Protein AF-A0A8S2TYC0-F1 (afdb_monomer_lite)

Organism: NCBI:txid392030

Sequence (71 aa):
RRQAYGPDDSTKQRNDYSPIHERSYSTSSRRMPSQNQSSLTDGIGSKLMKKHGWQEGQGLGKKLQGRSNPV

InterPro domains:
  IPR000467 G-patch domain [PF01585] (41-71)
  IPR000467 G-patch domain [PS50174] (41-71)

Foldseek 3Di:
DDDDDDDDPPDDPPPPPDPDPCPPPPPPVPPPPDPPPPPPCPDPVVVVCVVVPDDQPFADDPVSPHDNDDD

Structure (mmCIF, N/CA/C/O backbone):
data_AF-A0A8S2TYC0-F1
#
_entry.id   AF-A0A8S2TYC0-F1
#
loop_
_atom_site.group_PDB
_atom_site.id
_atom_site.type_symbol
_atom_site.label_atom_id
_atom_site.label_alt_id
_atom_site.label_comp_id
_atom_site.label_asym_id
_atom_site.label_entity_id
_atom_site.label_seq_id
_atom_site.pdbx_PDB_ins_code
_atom_site.Cartn_x
_atom_site.Cartn_y
_atom_site.Cartn_z
_atom_site.occupancy
_atom_site.B_iso_or_equiv
_atom_site.auth_seq_id
_atom_site.auth_comp_id
_atom_site.auth_asym_id
_atom_site.auth_atom_id
_atom_site.pdbx_PDB_model_num
ATOM 1 N N . ARG A 1 1 ? -4.776 -38.305 -64.984 1.00 54.59 1 ARG A N 1
ATOM 2 C CA . ARG A 1 1 ? -3.821 -37.633 -64.069 1.00 54.59 1 ARG A CA 1
ATOM 3 C C . ARG A 1 1 ? -4.039 -38.188 -62.660 1.00 54.59 1 ARG A C 1
ATOM 5 O O . ARG A 1 1 ? -4.836 -37.640 -61.916 1.00 54.59 1 ARG A O 1
ATOM 12 N N . ARG A 1 2 ? -3.432 -39.339 -62.339 1.00 57.94 2 ARG A N 1
ATOM 13 C CA . ARG A 1 2 ? -3.393 -39.885 -60.973 1.00 57.94 2 ARG A CA 1
ATOM 14 C C . ARG A 1 2 ? -2.075 -39.417 -60.364 1.00 57.94 2 ARG A C 1
ATOM 16 O O . ARG A 1 2 ? -1.038 -39.636 -60.980 1.00 57.94 2 ARG A O 1
ATOM 23 N N . GLN A 1 3 ? -2.121 -38.705 -59.244 1.00 59.78 3 GLN A N 1
ATOM 24 C CA . GLN A 1 3 ? -0.913 -38.413 -58.479 1.00 59.78 3 GLN A CA 1
ATOM 25 C C . GLN A 1 3 ? -0.556 -39.697 -57.725 1.00 59.78 3 GLN A C 1
ATOM 27 O O . GLN A 1 3 ? -1.372 -40.202 -56.957 1.00 59.78 3 GLN A O 1
ATOM 32 N N . ALA A 1 4 ? 0.604 -40.276 -58.027 1.00 60.38 4 ALA A N 1
ATOM 33 C CA . ALA A 1 4 ? 1.168 -41.343 -57.216 1.00 60.38 4 ALA A CA 1
ATOM 34 C C . ALA A 1 4 ? 1.724 -40.696 -55.944 1.00 60.38 4 ALA A C 1
ATOM 36 O O . ALA A 1 4 ? 2.511 -39.753 -56.030 1.00 60.38 4 ALA A O 1
ATOM 37 N N . TYR A 1 5 ? 1.275 -41.167 -54.783 1.00 55.75 5 TYR A N 1
ATOM 38 C CA . TYR A 1 5 ? 1.896 -40.826 -53.509 1.00 55.75 5 TYR A CA 1
ATOM 39 C C . TYR A 1 5 ? 3.357 -41.294 -53.565 1.00 55.75 5 TYR A C 1
ATOM 41 O O . TYR A 1 5 ? 3.621 -42.451 -53.891 1.00 55.75 5 TYR A O 1
ATOM 49 N N . GLY A 1 6 ? 4.297 -40.369 -53.352 1.00 60.59 6 GLY A N 1
ATOM 50 C CA . GLY A 1 6 ? 5.723 -40.685 -53.296 1.00 60.59 6 GLY A CA 1
ATOM 51 C C . GLY A 1 6 ? 6.035 -41.582 -52.093 1.00 60.59 6 GLY A C 1
ATOM 52 O O . GLY A 1 6 ? 5.272 -41.559 -51.125 1.00 60.59 6 GLY A O 1
ATOM 53 N N . PRO A 1 7 ? 7.123 -42.371 -52.147 1.00 58.00 7 PRO A N 1
ATOM 54 C CA . PRO A 1 7 ? 7.515 -43.221 -51.035 1.00 58.00 7 PRO A CA 1
ATOM 55 C C . PRO A 1 7 ? 7.778 -42.359 -49.799 1.00 58.00 7 PRO A C 1
ATOM 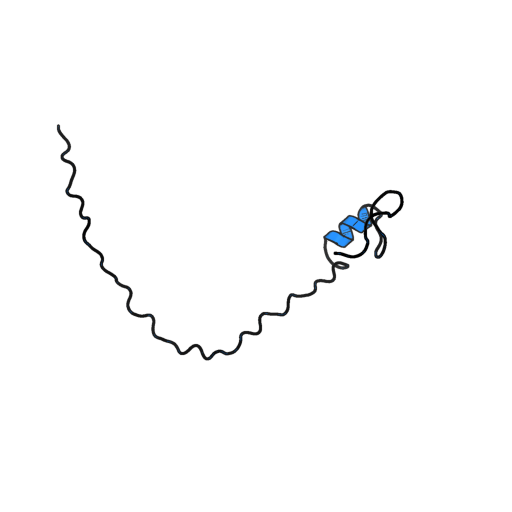57 O O . PRO A 1 7 ? 8.492 -41.356 -49.848 1.00 58.00 7 PRO A O 1
ATOM 60 N N . ASP A 1 8 ? 7.169 -42.761 -48.699 1.00 61.38 8 ASP A N 1
ATOM 61 C CA . ASP A 1 8 ? 7.469 -42.318 -47.355 1.00 61.38 8 ASP A CA 1
ATOM 62 C C . ASP A 1 8 ? 8.915 -42.707 -47.010 1.00 61.38 8 ASP A C 1
ATOM 64 O O . ASP A 1 8 ? 9.206 -43.849 -46.667 1.00 61.38 8 ASP A O 1
ATOM 68 N N . ASP A 1 9 ? 9.853 -41.759 -47.111 1.00 57.00 9 ASP A N 1
ATOM 69 C CA . ASP A 1 9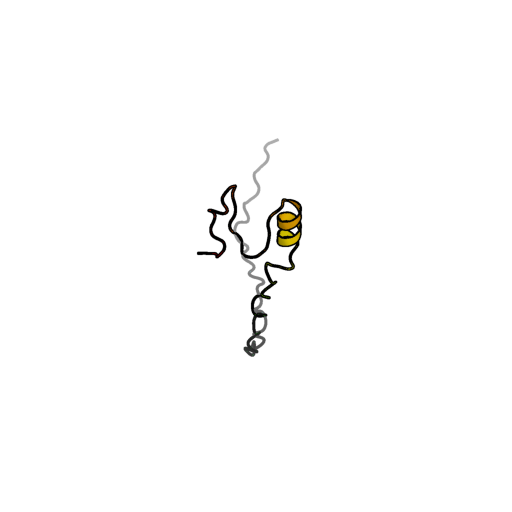 ? 11.225 -41.953 -46.618 1.00 57.00 9 ASP A CA 1
ATOM 70 C C . ASP A 1 9 ? 11.233 -41.842 -45.086 1.00 57.00 9 ASP A C 1
ATOM 72 O O . ASP A 1 9 ? 11.648 -40.853 -44.481 1.00 57.00 9 ASP A O 1
ATOM 76 N N . SER A 1 10 ? 10.692 -42.878 -44.452 1.00 57.38 10 SER A N 1
ATOM 77 C CA . SER A 1 10 ? 10.629 -43.069 -43.012 1.00 57.38 10 SER A CA 1
ATOM 78 C C . SER A 1 10 ? 11.907 -43.713 -42.461 1.00 57.38 10 SER A C 1
ATOM 80 O O . SER A 1 10 ? 11.833 -44.427 -41.474 1.00 57.38 10 SER A O 1
ATOM 82 N N . THR A 1 11 ? 13.103 -43.491 -43.032 1.00 60.19 11 THR A N 1
ATOM 83 C CA . THR A 1 11 ? 14.343 -44.074 -42.466 1.00 60.19 11 THR A CA 1
ATOM 84 C C . THR A 1 11 ? 15.620 -43.263 -42.699 1.00 60.19 11 THR A C 1
ATOM 86 O O . THR A 1 11 ? 16.618 -43.790 -43.185 1.00 60.19 11 THR A O 1
ATOM 89 N N . LYS A 1 12 ? 15.688 -42.001 -42.252 1.00 46.50 12 LYS A N 1
ATOM 90 C CA . LYS A 1 12 ? 16.999 -41.361 -42.006 1.00 46.50 12 LYS A CA 1
ATOM 91 C C . LYS A 1 12 ? 17.044 -40.637 -40.670 1.00 46.50 12 LYS A C 1
ATOM 93 O O . LYS A 1 12 ? 17.071 -39.415 -40.598 1.00 46.50 12 LYS A O 1
ATOM 98 N N . GLN A 1 13 ? 17.152 -41.425 -39.602 1.00 55.25 13 GLN A N 1
ATOM 99 C CA . GLN A 1 13 ? 17.875 -40.979 -38.416 1.00 55.25 13 GLN A CA 1
ATOM 100 C C . GLN A 1 13 ? 19.342 -40.767 -38.813 1.00 55.25 13 GLN A C 1
ATOM 102 O O . GLN A 1 13 ? 20.139 -41.703 -38.815 1.00 55.25 13 GLN A O 1
ATOM 107 N N . ARG A 1 14 ? 19.712 -39.542 -39.181 1.00 50.47 14 ARG A N 1
ATOM 108 C CA . ARG A 1 14 ? 21.097 -39.096 -39.031 1.00 50.47 14 ARG A CA 1
ATOM 109 C C . ARG A 1 14 ? 21.144 -38.286 -37.753 1.00 50.47 14 ARG A C 1
ATOM 111 O O . ARG A 1 14 ? 20.781 -37.117 -37.721 1.00 50.47 14 ARG A O 1
ATOM 118 N N . ASN A 1 15 ? 21.491 -38.981 -36.677 1.00 51.81 15 ASN A N 1
ATOM 119 C CA . ASN A 1 15 ? 21.823 -38.362 -35.409 1.00 51.81 15 ASN A CA 1
ATOM 120 C C . ASN A 1 15 ? 23.154 -37.622 -35.586 1.00 51.81 15 ASN A C 1
ATOM 122 O O . ASN A 1 15 ? 24.201 -38.135 -35.206 1.00 51.81 15 ASN A O 1
ATOM 126 N N . ASP A 1 16 ? 23.114 -36.415 -36.146 1.00 53.72 16 ASP A N 1
ATOM 127 C CA . ASP A 1 16 ? 24.252 -35.489 -36.154 1.00 53.72 16 ASP A CA 1
ATOM 128 C C . ASP A 1 16 ? 24.339 -34.754 -34.802 1.00 53.72 16 ASP A C 1
ATOM 130 O O . ASP A 1 16 ? 24.483 -33.537 -34.721 1.00 53.72 16 ASP A O 1
ATOM 134 N N . TYR A 1 17 ? 24.229 -35.512 -33.709 1.00 45.97 17 TYR A N 1
ATOM 135 C CA . TYR A 1 17 ? 24.585 -35.054 -32.373 1.00 45.97 17 TYR A CA 1
ATOM 136 C C . TYR A 1 17 ? 25.969 -35.598 -32.054 1.00 45.97 17 TYR A C 1
ATOM 138 O O . TYR A 1 17 ? 26.131 -36.611 -31.374 1.00 45.97 17 TYR A O 1
ATOM 146 N N . SER A 1 18 ? 26.990 -34.908 -32.555 1.00 49.91 18 SER A N 1
ATOM 147 C CA . SER A 1 18 ? 28.324 -34.986 -31.970 1.00 49.91 18 SER A CA 1
ATOM 148 C C . SER A 1 18 ? 28.190 -34.719 -30.463 1.00 49.91 18 SER A C 1
ATOM 150 O O . SER A 1 18 ? 27.516 -33.748 -30.096 1.00 49.91 18 SER A O 1
ATOM 152 N N . PRO A 1 19 ? 28.800 -35.521 -29.572 1.00 56.59 19 PRO A N 1
ATOM 153 C CA . PRO A 1 19 ? 28.807 -35.216 -28.149 1.00 56.59 19 PRO A CA 1
ATOM 154 C C . PRO A 1 19 ? 29.405 -33.823 -27.944 1.00 56.59 19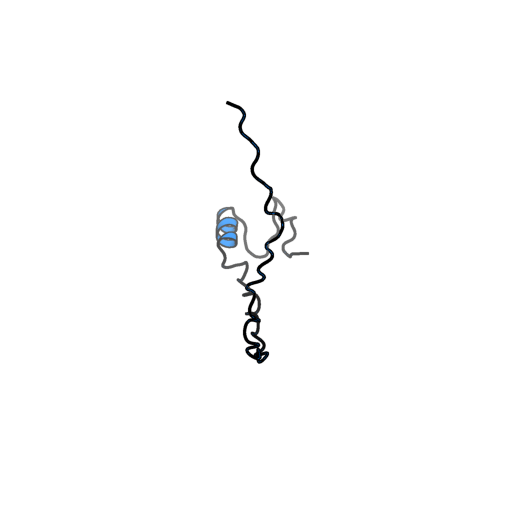 PRO A C 1
ATOM 156 O O . PRO A 1 19 ? 30.569 -33.575 -28.263 1.00 56.59 19 PRO A O 1
ATOM 159 N N . ILE A 1 20 ? 28.584 -32.891 -27.461 1.00 53.81 20 ILE A N 1
ATOM 160 C CA . ILE A 1 20 ? 29.032 -31.560 -27.053 1.00 53.81 20 ILE A CA 1
ATOM 161 C C . ILE A 1 20 ? 30.148 -31.785 -26.038 1.00 53.81 20 ILE A C 1
ATOM 163 O O . ILE A 1 20 ? 29.913 -32.460 -25.037 1.00 53.81 20 ILE A O 1
ATOM 167 N N . HIS A 1 21 ? 31.352 -31.281 -26.328 1.00 48.22 21 HIS A N 1
ATOM 168 C CA . HIS A 1 21 ? 32.520 -31.439 -25.467 1.00 48.22 21 HIS A CA 1
ATOM 169 C C . HIS A 1 21 ? 32.116 -31.235 -24.008 1.00 48.22 21 HIS A C 1
ATOM 171 O O . HIS A 1 21 ? 31.564 -30.186 -23.662 1.00 48.22 21 HIS A O 1
ATOM 177 N N . GLU A 1 22 ? 32.393 -32.245 -23.183 1.00 51.44 22 GLU A N 1
ATOM 178 C CA . GLU A 1 22 ? 32.262 -32.223 -21.733 1.00 51.44 22 GLU A CA 1
ATOM 179 C C . GLU A 1 22 ? 33.236 -31.174 -21.192 1.00 51.44 22 GLU A C 1
ATOM 181 O O . GLU A 1 22 ? 34.340 -31.444 -20.725 1.00 51.44 22 GLU A O 1
ATOM 186 N N . ARG A 1 23 ? 32.857 -29.905 -21.341 1.00 44.41 23 ARG A N 1
ATOM 187 C CA . ARG A 1 23 ? 33.481 -28.799 -20.648 1.00 44.41 23 ARG A CA 1
ATOM 188 C C . ARG A 1 23 ? 33.081 -29.022 -19.212 1.00 44.41 23 ARG A C 1
ATOM 190 O O . ARG A 1 23 ? 31.976 -28.637 -18.847 1.00 44.41 23 ARG A O 1
ATOM 197 N N . SER A 1 24 ? 33.955 -29.697 -18.468 1.00 48.66 24 SER A N 1
ATOM 198 C CA . SER A 1 24 ? 33.927 -29.833 -17.020 1.00 48.66 24 SER A CA 1
ATOM 199 C C . SER A 1 24 ? 33.327 -28.562 -16.440 1.00 48.66 24 SER A C 1
ATOM 201 O O . SER A 1 24 ? 33.988 -27.521 -16.363 1.00 48.66 24 SER A O 1
ATOM 203 N N . TYR A 1 25 ? 32.033 -28.609 -16.129 1.00 47.56 25 TYR A N 1
ATOM 204 C CA . TYR A 1 25 ? 31.386 -27.553 -15.388 1.00 47.56 25 TYR A CA 1
ATOM 205 C C . TYR A 1 25 ? 31.919 -27.768 -13.992 1.00 47.56 25 TYR A C 1
ATOM 207 O O . TYR A 1 25 ? 31.324 -28.470 -13.179 1.00 47.56 25 TYR A O 1
ATOM 215 N N . SER A 1 26 ? 33.088 -27.177 -13.734 1.00 55.72 26 SER A N 1
ATOM 216 C CA . SER A 1 26 ? 33.444 -26.742 -12.403 1.00 55.72 26 SER A CA 1
ATOM 217 C C . SER A 1 26 ? 32.156 -26.166 -11.853 1.00 55.72 26 SER A C 1
ATOM 219 O O . SER A 1 26 ? 31.626 -25.191 -12.397 1.00 55.72 26 SER A O 1
ATOM 221 N N . THR A 1 27 ? 31.584 -26.834 -10.860 1.00 59.69 27 THR A N 1
ATOM 222 C CA . THR A 1 27 ? 30.442 -26.336 -10.114 1.00 59.69 27 THR A CA 1
ATOM 223 C C . THR A 1 27 ? 30.949 -25.150 -9.306 1.00 59.69 27 THR A C 1
ATOM 225 O O . THR A 1 27 ? 31.029 -25.183 -8.082 1.00 59.69 27 THR A O 1
ATOM 228 N N . SER A 1 28 ? 31.330 -24.073 -9.994 1.00 56.50 28 SER A N 1
ATOM 229 C CA . SER A 1 28 ? 31.249 -22.729 -9.479 1.00 56.50 28 SER A CA 1
ATOM 230 C C . SER A 1 28 ? 29.770 -22.555 -9.232 1.00 56.50 28 SER A C 1
ATOM 232 O O . SER A 1 28 ? 29.019 -22.235 -10.152 1.00 56.50 28 SER A O 1
ATOM 234 N N . SER A 1 29 ? 29.364 -22.933 -8.019 1.00 61.44 29 SER A N 1
ATOM 235 C CA . SER A 1 29 ? 28.044 -22.727 -7.459 1.00 61.44 29 SER A CA 1
ATOM 236 C C . SER A 1 29 ? 27.658 -21.304 -7.820 1.00 61.44 29 SER A C 1
ATOM 238 O O . SER A 1 29 ? 28.132 -20.341 -7.211 1.00 61.44 29 SER A O 1
ATOM 240 N N . ARG A 1 30 ? 26.902 -21.159 -8.914 1.00 60.84 30 ARG A N 1
ATOM 241 C CA . ARG A 1 30 ? 26.310 -19.890 -9.286 1.00 60.84 30 ARG A CA 1
ATOM 242 C C . ARG A 1 30 ? 25.289 -19.701 -8.196 1.00 60.84 30 ARG A C 1
ATOM 244 O O . ARG A 1 30 ? 24.198 -20.257 -8.276 1.00 60.84 30 ARG A O 1
ATOM 251 N N . ARG A 1 31 ? 25.713 -19.018 -7.129 1.00 63.12 31 ARG A N 1
ATOM 252 C CA . ARG A 1 31 ? 24.833 -18.490 -6.102 1.00 63.12 31 ARG A CA 1
ATOM 253 C C . ARG A 1 31 ? 23.725 -17.807 -6.878 1.00 63.12 31 ARG A C 1
ATOM 255 O O . ARG A 1 31 ? 23.963 -16.770 -7.496 1.00 63.12 31 ARG A O 1
ATOM 262 N N . MET A 1 32 ? 22.565 -18.456 -6.935 1.00 56.69 32 MET A N 1
ATOM 263 C CA . MET A 1 32 ? 21.364 -17.817 -7.434 1.00 56.69 32 MET A CA 1
ATOM 264 C C . MET A 1 32 ? 21.276 -16.502 -6.663 1.00 56.69 32 MET A C 1
ATOM 266 O O . MET A 1 32 ? 21.434 -16.543 -5.436 1.00 56.69 32 MET A O 1
ATOM 270 N N . PRO A 1 33 ? 21.140 -15.345 -7.329 1.00 59.34 33 PRO A N 1
ATOM 271 C CA . PRO A 1 33 ? 20.919 -14.112 -6.603 1.00 59.34 33 PRO A CA 1
ATOM 272 C C . PRO A 1 33 ? 19.708 -14.355 -5.707 1.00 59.34 33 PRO A C 1
ATOM 274 O O . PRO A 1 33 ? 18.616 -14.653 -6.191 1.00 59.34 33 PRO A O 1
ATOM 277 N N . SER A 1 34 ? 19.968 -14.337 -4.396 1.00 62.25 34 SER A N 1
ATOM 278 C CA . SER A 1 34 ? 18.963 -14.385 -3.343 1.00 62.25 34 SER A CA 1
ATOM 279 C C . SER A 1 34 ? 17.835 -13.475 -3.777 1.00 62.25 34 SER A C 1
ATOM 281 O O . SER A 1 34 ? 18.106 -12.303 -4.043 1.00 62.25 34 SER A O 1
ATOM 283 N N . GLN A 1 35 ? 16.628 -14.037 -3.901 1.00 61.91 35 GLN A N 1
ATOM 284 C CA . GLN A 1 35 ? 15.407 -13.335 -4.278 1.00 61.91 35 GLN A CA 1
ATOM 285 C C . GLN A 1 35 ? 15.455 -11.942 -3.667 1.00 61.91 35 GLN A C 1
ATOM 287 O O . GLN A 1 35 ? 15.442 -11.794 -2.444 1.00 61.91 35 GLN A O 1
ATOM 292 N N . ASN A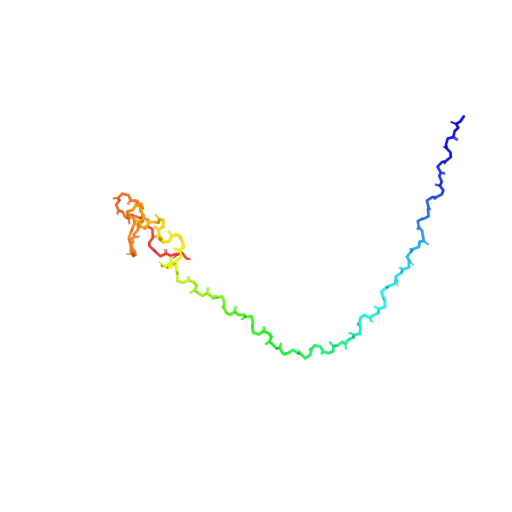 1 36 ? 15.659 -10.951 -4.535 1.00 56.72 36 ASN A N 1
ATOM 293 C CA . ASN A 1 36 ? 15.720 -9.557 -4.158 1.00 56.72 36 ASN A CA 1
ATOM 294 C C . ASN A 1 36 ? 14.440 -9.306 -3.365 1.00 56.72 36 ASN A C 1
ATOM 296 O O . ASN A 1 36 ? 13.349 -9.408 -3.931 1.00 56.72 36 ASN A O 1
ATOM 300 N N . GLN A 1 37 ? 14.554 -9.097 -2.053 1.00 60.03 37 GLN A N 1
ATOM 301 C CA . GLN A 1 37 ? 13.420 -8.707 -1.234 1.00 60.03 37 GLN A CA 1
ATOM 302 C C . GLN A 1 37 ? 13.127 -7.264 -1.625 1.00 60.03 37 GLN A C 1
ATOM 304 O O . GLN A 1 37 ? 13.538 -6.331 -0.945 1.00 60.03 37 GLN A O 1
ATOM 309 N N . SER A 1 38 ? 12.492 -7.074 -2.785 1.00 55.41 38 SER A N 1
ATOM 310 C CA . SER A 1 38 ? 11.863 -5.812 -3.120 1.00 55.41 38 SER A CA 1
ATOM 311 C C . SER A 1 38 ? 10.909 -5.552 -1.972 1.00 55.41 38 SER A C 1
ATOM 313 O O . SER A 1 38 ? 9.927 -6.285 -1.810 1.00 55.41 38 SER A O 1
ATOM 315 N N . SER A 1 39 ? 11.254 -4.589 -1.128 1.00 59.81 39 SER A N 1
ATOM 316 C CA . SER A 1 39 ? 10.386 -4.130 -0.066 1.00 59.81 39 SER A CA 1
ATOM 317 C C . SER A 1 39 ? 9.017 -3.884 -0.704 1.00 59.81 39 SER A C 1
ATOM 319 O O . SER A 1 39 ? 8.864 -3.099 -1.644 1.00 59.81 39 SER A O 1
ATOM 321 N N . LEU A 1 40 ? 7.999 -4.625 -0.252 1.00 62.50 40 LEU A N 1
ATOM 322 C CA . LEU A 1 40 ? 6.614 -4.484 -0.733 1.00 62.50 40 LEU A CA 1
ATOM 323 C C . LEU A 1 40 ? 6.113 -3.033 -0.593 1.00 62.50 40 LEU A C 1
ATOM 325 O O . LEU A 1 40 ? 5.119 -2.646 -1.202 1.00 62.50 40 LEU A O 1
ATOM 329 N N . THR A 1 41 ? 6.830 -2.241 0.198 1.00 65.38 41 THR A N 1
ATOM 330 C CA . THR A 1 41 ? 6.599 -0.851 0.558 1.00 65.38 41 THR A CA 1
ATOM 331 C C . THR A 1 41 ? 7.054 0.138 -0.515 1.00 65.38 41 THR A C 1
ATOM 333 O O . THR A 1 41 ? 6.455 1.209 -0.611 1.00 65.38 41 THR A O 1
ATOM 336 N N . ASP A 1 42 ? 8.011 -0.219 -1.382 1.00 78.50 42 ASP A N 1
ATOM 337 C CA . ASP A 1 42 ? 8.626 0.722 -2.339 1.00 78.50 42 ASP A CA 1
ATOM 338 C C . ASP A 1 42 ? 8.256 0.431 -3.806 1.00 78.50 42 ASP A C 1
ATOM 340 O O . ASP A 1 42 ? 8.682 1.125 -4.730 1.00 78.50 42 ASP A O 1
ATOM 344 N N . GLY A 1 43 ? 7.424 -0.588 -4.038 1.00 85.50 43 GLY A N 1
ATOM 345 C CA . GLY A 1 43 ? 6.950 -0.972 -5.366 1.00 85.50 43 GLY A CA 1
ATOM 346 C C . GLY A 1 43 ? 5.788 -0.123 -5.901 1.00 85.50 43 GLY A C 1
ATOM 347 O O . GLY A 1 43 ? 5.110 0.609 -5.185 1.00 85.50 43 GLY A O 1
ATOM 348 N N . ILE A 1 44 ? 5.473 -0.289 -7.190 1.00 91.25 44 ILE A N 1
ATOM 349 C CA . ILE A 1 44 ? 4.325 0.382 -7.836 1.00 91.25 44 ILE A CA 1
ATOM 350 C C . ILE A 1 44 ? 3.007 0.072 -7.101 1.00 91.25 44 ILE A C 1
ATOM 352 O O . ILE A 1 44 ? 2.149 0.947 -6.969 1.00 91.25 44 ILE A O 1
ATOM 356 N N . GLY A 1 45 ? 2.867 -1.150 -6.575 1.00 88.75 45 GLY A N 1
ATOM 357 C CA . GLY A 1 45 ? 1.696 -1.576 -5.808 1.00 88.75 45 GLY A CA 1
ATOM 358 C C . GLY A 1 45 ? 1.433 -0.703 -4.579 1.00 88.75 45 GLY A C 1
ATOM 359 O O . GLY A 1 45 ? 0.312 -0.225 -4.409 1.00 88.75 45 GLY A O 1
ATOM 360 N N . SER A 1 46 ? 2.458 -0.399 -3.775 1.00 88.75 46 SER A N 1
ATOM 361 C CA . SER A 1 46 ? 2.293 0.416 -2.564 1.00 88.75 46 SER A CA 1
ATOM 362 C C . SER A 1 46 ? 1.851 1.845 -2.891 1.00 88.75 46 SER A C 1
ATOM 364 O O . SER A 1 46 ? 0.992 2.407 -2.207 1.00 88.75 46 SER A O 1
ATOM 366 N N . LYS A 1 47 ? 2.368 2.422 -3.984 1.00 92.00 47 LYS A N 1
ATOM 367 C CA . LYS A 1 47 ? 1.978 3.754 -4.464 1.00 92.00 47 LYS A CA 1
ATOM 368 C C . LYS A 1 47 ? 0.513 3.796 -4.898 1.00 92.00 47 LYS A C 1
ATOM 370 O O . LYS A 1 47 ? -0.193 4.751 -4.573 1.00 92.00 47 LYS A O 1
ATOM 375 N N . LEU A 1 48 ? 0.045 2.765 -5.602 1.00 93.69 48 LEU A N 1
ATOM 376 C CA . LEU A 1 48 ? -1.359 2.649 -6.004 1.00 93.69 48 LEU A CA 1
ATOM 377 C C . LEU A 1 48 ? -2.277 2.470 -4.792 1.00 93.69 48 LEU A C 1
ATOM 379 O O . LEU A 1 48 ? -3.296 3.149 -4.697 1.00 93.69 48 LEU A O 1
ATOM 383 N N . MET A 1 49 ? -1.893 1.628 -3.832 1.00 92.31 49 MET A N 1
ATOM 384 C CA . MET A 1 49 ? -2.669 1.415 -2.609 1.00 92.31 49 MET A CA 1
ATOM 385 C C . MET A 1 49 ? -2.807 2.716 -1.805 1.00 92.31 49 MET A C 1
ATOM 387 O O . MET A 1 49 ? -3.923 3.096 -1.445 1.00 92.31 49 MET A O 1
ATOM 391 N N . LYS A 1 50 ? -1.709 3.463 -1.621 1.00 93.00 50 LYS A N 1
ATOM 392 C CA . LYS A 1 50 ? -1.722 4.783 -0.963 1.00 93.00 50 LYS A CA 1
ATOM 393 C C . LYS A 1 50 ? -2.628 5.788 -1.678 1.00 93.00 50 LYS A C 1
ATOM 395 O O . LYS A 1 50 ? -3.390 6.496 -1.023 1.00 93.00 50 LYS A O 1
ATOM 400 N N . LYS A 1 51 ? -2.625 5.809 -3.017 1.00 95.06 51 LYS A N 1
ATOM 401 C CA . LYS A 1 51 ? -3.518 6.671 -3.816 1.00 95.06 51 LYS A CA 1
ATOM 402 C C . LYS A 1 51 ? -5.004 6.400 -3.542 1.00 95.06 51 LYS A C 1
ATOM 404 O O . LYS A 1 51 ? -5.811 7.320 -3.620 1.00 95.06 51 LYS A O 1
ATOM 409 N N . HIS A 1 52 ? -5.359 5.163 -3.207 1.00 93.38 52 HIS A N 1
ATOM 410 C CA . HIS A 1 52 ? -6.726 4.762 -2.868 1.00 93.38 52 HIS A CA 1
ATOM 411 C C . HIS A 1 52 ? -7.028 4.802 -1.358 1.00 93.38 52 HIS A C 1
ATOM 413 O O . HIS A 1 52 ? -8.038 4.257 -0.922 1.00 93.38 52 HIS A O 1
ATOM 419 N N . GLY A 1 53 ? -6.188 5.471 -0.561 1.00 92.00 53 GLY A N 1
ATOM 420 C CA . GLY A 1 53 ? -6.430 5.717 0.863 1.00 92.00 53 GLY A CA 1
ATOM 421 C C . GLY A 1 53 ? -5.950 4.609 1.800 1.00 92.00 53 GLY A C 1
ATOM 422 O O . GLY A 1 53 ? -6.182 4.689 3.004 1.00 92.00 53 GLY A O 1
ATOM 423 N N . TRP A 1 54 ? -5.264 3.589 1.284 1.00 92.75 54 TRP A N 1
ATOM 424 C CA . TRP A 1 54 ? -4.597 2.607 2.132 1.00 92.75 54 TRP A CA 1
ATOM 425 C C . TRP A 1 54 ? -3.295 3.178 2.720 1.00 92.75 54 TRP A C 1
ATOM 427 O O . TRP A 1 54 ? -2.655 4.054 2.148 1.00 92.75 54 TRP A O 1
ATOM 437 N N . GLN A 1 55 ? -2.882 2.675 3.878 1.00 90.12 55 GLN A N 1
ATOM 438 C CA . GLN A 1 55 ? -1.680 3.095 4.603 1.00 90.12 55 GLN A CA 1
ATOM 439 C C . GLN A 1 55 ? -0.936 1.843 5.041 1.00 90.12 55 GLN A C 1
ATOM 441 O O . GLN A 1 55 ? -1.507 0.763 5.165 1.00 90.12 55 GLN A O 1
ATOM 446 N N . GLU A 1 56 ? 0.354 1.994 5.264 1.00 86.44 56 GLU A N 1
ATOM 447 C CA . GLU A 1 56 ? 1.196 0.871 5.628 1.00 86.44 56 GLU A CA 1
ATOM 448 C C . GLU A 1 56 ? 0.839 0.337 7.020 1.00 86.44 56 GLU A C 1
ATOM 450 O O . GLU A 1 56 ? 0.523 1.105 7.927 1.00 86.44 56 GLU A O 1
ATOM 455 N N . GLY A 1 57 ? 0.843 -0.986 7.173 1.00 86.12 57 GLY A N 1
ATOM 456 C CA . GLY A 1 57 ? 0.528 -1.649 8.440 1.00 86.12 57 GLY A CA 1
ATOM 457 C C . GLY A 1 57 ? -0.964 -1.809 8.759 1.00 86.12 57 GLY A C 1
ATOM 458 O O . GLY A 1 57 ? -1.284 -2.521 9.709 1.00 86.12 57 GLY A O 1
ATOM 459 N N . GLN A 1 58 ? -1.885 -1.235 7.972 1.00 89.75 58 GLN A N 1
ATOM 460 C CA . GLN A 1 58 ? -3.327 -1.435 8.168 1.00 89.75 58 GLN A CA 1
ATOM 461 C C . GLN A 1 58 ? -3.936 -2.503 7.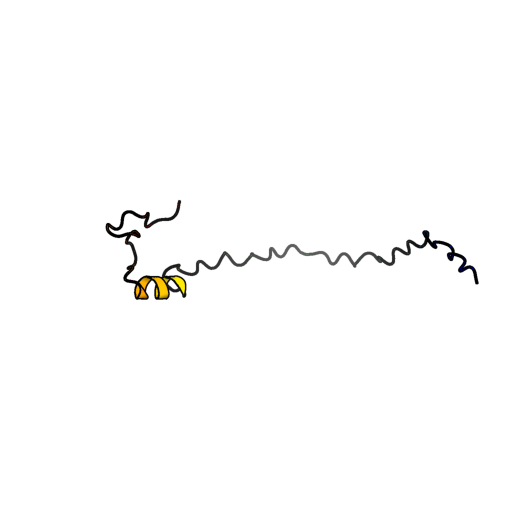252 1.00 89.75 58 GLN A C 1
ATOM 463 O O . GLN A 1 58 ? -3.518 -2.712 6.110 1.00 89.75 58 GLN A O 1
ATOM 468 N N . GLY A 1 59 ? -4.962 -3.175 7.774 1.00 90.88 59 GLY A N 1
ATOM 469 C CA . GLY A 1 59 ? -5.781 -4.123 7.030 1.00 90.88 59 GLY A CA 1
ATOM 470 C C . GLY A 1 59 ? -6.632 -3.455 5.949 1.00 90.88 59 GLY A C 1
ATOM 471 O O . GLY A 1 59 ? -6.861 -2.248 5.955 1.00 90.88 59 GLY A O 1
ATOM 472 N N . LEU A 1 60 ? -7.132 -4.249 5.005 1.00 91.25 60 LEU A N 1
ATOM 473 C CA . LEU A 1 60 ? -8.042 -3.769 3.960 1.00 91.25 60 LEU A CA 1
ATOM 474 C C . LEU A 1 60 ? -9.510 -3.803 4.419 1.00 91.25 60 LEU A C 1
ATOM 476 O O . LEU A 1 60 ? -9.888 -4.556 5.317 1.00 91.25 60 LEU A O 1
ATOM 480 N N . GLY A 1 61 ? -10.361 -3.019 3.753 1.00 90.25 61 GLY A N 1
ATOM 481 C CA . GLY A 1 61 ? -11.806 -2.965 3.998 1.00 90.25 61 GLY A CA 1
ATOM 482 C C . GLY A 1 61 ? -12.242 -1.809 4.902 1.00 90.25 61 GLY A C 1
ATOM 483 O O . GLY A 1 61 ? -11.430 -1.154 5.546 1.00 90.25 61 GLY 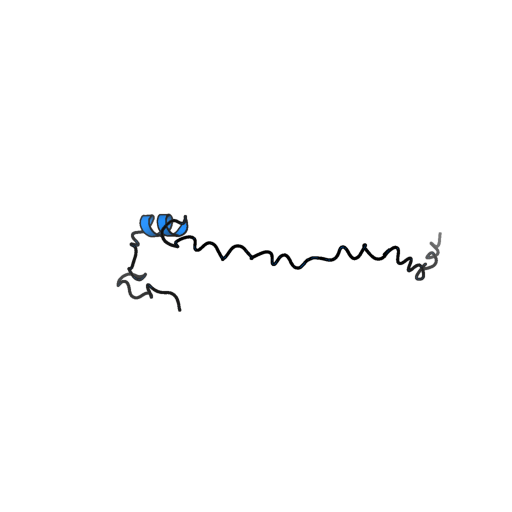A O 1
ATOM 484 N N . LYS A 1 62 ? -13.556 -1.546 4.952 1.00 90.75 62 LYS A N 1
ATOM 485 C CA . LYS A 1 62 ? -14.143 -0.381 5.649 1.00 90.75 62 LYS A CA 1
ATOM 486 C C . LYS A 1 62 ? -13.763 -0.283 7.133 1.00 90.75 62 LYS A C 1
ATOM 488 O O . LYS A 1 62 ? -13.695 0.818 7.665 1.00 90.75 62 LYS A O 1
ATOM 493 N N . LYS A 1 63 ? -13.570 -1.423 7.800 1.00 93.44 63 LYS A N 1
ATOM 494 C CA . LYS A 1 63 ? -13.181 -1.514 9.214 1.00 93.44 63 LYS A CA 1
ATOM 495 C C . LYS A 1 63 ? -11.759 -2.061 9.388 1.00 93.44 63 LYS A C 1
ATOM 497 O O . LYS A 1 63 ? -11.436 -2.529 10.471 1.00 93.44 63 LYS A O 1
ATOM 502 N N . LEU A 1 64 ? -10.941 -2.048 8.331 1.00 90.50 64 LEU A N 1
ATOM 503 C CA . LEU A 1 64 ? -9.578 -2.598 8.325 1.00 90.50 64 LEU A CA 1
ATOM 504 C C . LEU A 1 64 ? -9.518 -4.092 8.702 1.00 90.50 64 LEU A C 1
ATOM 506 O O . LEU A 1 64 ? -8.544 -4.559 9.280 1.00 90.50 64 LEU A O 1
ATOM 510 N N . GLN A 1 65 ? -10.576 -4.847 8.393 1.00 93.56 65 GLN A N 1
ATOM 511 C CA . GLN A 1 65 ? -10.739 -6.240 8.821 1.00 93.56 65 GLN A CA 1
ATOM 512 C C . GLN A 1 65 ? -9.884 -7.253 8.041 1.00 93.56 65 GLN A C 1
ATOM 514 O O . GLN A 1 65 ? -9.755 -8.404 8.455 1.00 93.56 65 GLN A O 1
ATOM 519 N N . GLY A 1 66 ? -9.354 -6.866 6.878 1.00 90.56 66 GLY A N 1
ATOM 520 C CA . GLY A 1 66 ? -8.448 -7.703 6.097 1.00 90.56 66 GLY A CA 1
ATOM 521 C C . GLY A 1 66 ? -7.116 -7.907 6.820 1.00 90.56 66 GLY A C 1
ATOM 522 O O . GLY A 1 66 ? -6.655 -7.029 7.541 1.00 90.56 66 GLY A O 1
ATOM 523 N N . ARG A 1 67 ? -6.468 -9.057 6.611 1.00 88.06 67 ARG A N 1
ATOM 524 C CA . ARG A 1 67 ? -5.156 -9.343 7.214 1.00 88.06 67 ARG A CA 1
ATOM 525 C C . ARG A 1 67 ? -4.095 -8.379 6.675 1.00 88.06 67 ARG A C 1
ATOM 527 O O . ARG A 1 67 ? -4.002 -8.187 5.466 1.00 88.06 67 ARG A O 1
ATOM 534 N N . SER A 1 68 ? -3.296 -7.803 7.571 1.00 86.56 68 SER A N 1
ATOM 535 C CA . SER A 1 68 ? -2.144 -6.955 7.226 1.00 86.56 68 SER A CA 1
ATOM 536 C C . SER A 1 68 ? -0.897 -7.767 6.868 1.00 86.56 68 SER A C 1
ATOM 538 O O . SER A 1 68 ? -0.069 -7.302 6.092 1.00 86.56 68 SER A O 1
ATOM 540 N N . ASN A 1 69 ? -0.790 -8.988 7.398 1.00 85.44 69 ASN A N 1
ATOM 541 C CA . ASN A 1 69 ? 0.319 -9.900 7.145 1.00 85.44 69 ASN A CA 1
ATOM 542 C C . ASN A 1 69 ? -0.111 -11.073 6.248 1.00 85.44 69 ASN A C 1
ATOM 544 O O . ASN A 1 69 ? -1.246 -11.559 6.387 1.00 85.44 69 ASN A O 1
ATOM 548 N N . PRO A 1 70 ? 0.789 -11.555 5.370 1.00 80.88 70 PRO A N 1
ATOM 549 C CA . PRO A 1 70 ? 0.549 -12.745 4.561 1.00 80.88 70 PRO A CA 1
ATOM 550 C C . PRO A 1 70 ? 0.345 -13.998 5.434 1.00 80.88 70 PRO A C 1
ATOM 552 O O . PRO A 1 70 ? 0.573 -13.979 6.647 1.00 80.88 70 PRO A O 1
ATOM 555 N N . VAL A 1 71 ? -0.173 -15.065 4.820 1.00 79.69 71 VAL A N 1
ATOM 556 C CA . VAL A 1 71 ? -0.304 -16.397 5.441 1.00 79.69 71 VAL A CA 1
ATOM 557 C C . VAL A 1 71 ? 1.014 -17.141 5.323 1.00 79.69 71 VAL A C 1
ATOM 559 O O . VAL A 1 71 ? 1.619 -17.048 4.233 1.00 79.69 71 VAL A O 1
#

Secondary structure (DSSP, 8-state):
-PPPPPP--------------------------------TTTSHHHHHHHHTT--TTPPSSTTS-S-SS--

Radius of gyration: 30.29 Å; chains: 1; bounding box: 48×51×73 Å

pLDDT: mean 70.22, std 17.06, range [44.41, 95.06]